Protein AF-A0A218PTR5-F1 (afdb_monomer_lite)

Structure (mmCIF, N/CA/C/O backbone):
data_AF-A0A218PTR5-F1
#
_entry.id   AF-A0A218PTR5-F1
#
loop_
_atom_site.group_PDB
_atom_site.id
_atom_site.type_symbol
_atom_site.label_atom_id
_atom_site.label_alt_id
_atom_site.label_comp_id
_atom_site.label_asym_id
_atom_site.label_entity_id
_atom_site.label_seq_id
_atom_site.pdbx_PDB_ins_code
_atom_site.Cartn_x
_atom_site.Cartn_y
_atom_site.Cartn_z
_atom_site.occupancy
_atom_site.B_iso_or_equiv
_atom_site.auth_seq_id
_atom_site.auth_comp_id
_atom_site.auth_asym_id
_atom_site.auth_atom_id
_atom_site.pdbx_PDB_model_num
ATOM 1 N N . MET A 1 1 ? 48.381 -34.021 2.281 1.00 39.31 1 MET A N 1
ATOM 2 C CA . MET A 1 1 ? 48.804 -32.820 1.526 1.00 39.31 1 MET A CA 1
ATOM 3 C C . MET A 1 1 ? 47.867 -32.611 0.342 1.00 39.31 1 MET A C 1
ATOM 5 O O . MET A 1 1 ? 47.713 -33.528 -0.446 1.00 39.31 1 MET A O 1
ATOM 9 N N . ARG A 1 2 ? 47.318 -31.389 0.239 1.00 39.84 2 ARG A N 1
ATOM 10 C CA . ARG A 1 2 ? 46.688 -30.737 -0.930 1.00 39.84 2 ARG A CA 1
ATOM 11 C C . ARG A 1 2 ? 45.259 -31.152 -1.326 1.00 39.84 2 ARG A C 1
ATOM 13 O O . ARG A 1 2 ? 45.028 -31.980 -2.196 1.00 39.84 2 ARG A O 1
ATOM 20 N N . SER A 1 3 ? 44.332 -30.428 -0.695 1.00 42.47 3 SER A N 1
ATOM 21 C CA . SER A 1 3 ? 43.028 -29.955 -1.172 1.00 42.47 3 SER A CA 1
ATOM 22 C C . SER A 1 3 ? 42.806 -29.958 -2.681 1.00 42.47 3 SER A C 1
ATOM 24 O O . SER A 1 3 ? 43.661 -29.485 -3.429 1.00 42.47 3 SER A O 1
ATOM 26 N N . ARG A 1 4 ? 41.561 -30.244 -3.083 1.00 43.16 4 ARG A N 1
ATOM 27 C CA . ARG A 1 4 ? 40.923 -29.564 -4.214 1.00 43.16 4 ARG A CA 1
ATOM 28 C C . ARG A 1 4 ? 39.402 -29.476 -4.043 1.00 43.16 4 ARG A C 1
ATOM 30 O O . ARG A 1 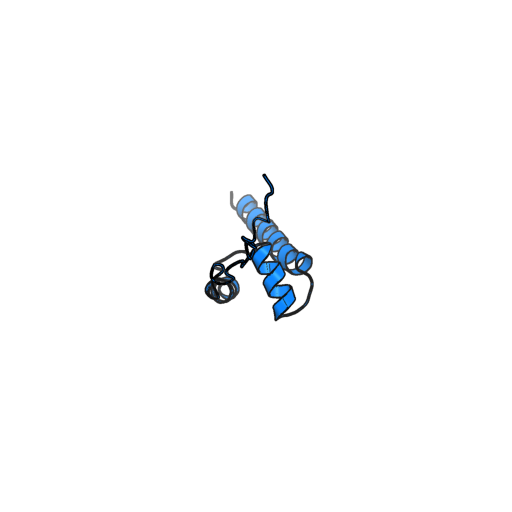4 ? 38.677 -30.434 -4.248 1.00 43.16 4 ARG A O 1
ATOM 37 N N . ALA A 1 5 ? 38.999 -28.265 -3.657 1.00 41.31 5 ALA A N 1
ATOM 38 C CA . ALA A 1 5 ? 37.764 -27.562 -3.987 1.00 41.31 5 ALA A CA 1
ATOM 39 C C . ALA A 1 5 ? 36.421 -28.259 -3.706 1.00 41.31 5 ALA A C 1
ATOM 41 O O . ALA A 1 5 ? 35.937 -29.092 -4.466 1.00 41.31 5 ALA A O 1
ATOM 42 N N . ALA A 1 6 ? 35.762 -27.759 -2.658 1.00 48.62 6 ALA A N 1
ATOM 43 C CA . ALA A 1 6 ? 34.331 -27.855 -2.435 1.00 48.62 6 ALA A CA 1
ATOM 44 C C . ALA A 1 6 ? 33.557 -27.354 -3.667 1.00 48.62 6 ALA A C 1
ATOM 46 O O . ALA A 1 6 ? 33.294 -26.165 -3.828 1.00 48.62 6 ALA A O 1
ATOM 47 N N . ALA A 1 7 ? 33.186 -28.280 -4.543 1.00 45.97 7 ALA A N 1
ATOM 48 C CA . ALA A 1 7 ? 32.313 -28.037 -5.679 1.00 45.97 7 ALA A CA 1
ATOM 49 C C . ALA A 1 7 ? 30.873 -28.442 -5.337 1.00 45.97 7 ALA A C 1
ATOM 51 O O . ALA A 1 7 ? 30.212 -29.139 -6.096 1.00 45.97 7 ALA A O 1
ATOM 52 N N . ILE A 1 8 ? 30.359 -27.987 -4.192 1.00 56.09 8 ILE A N 1
ATOM 53 C CA . ILE A 1 8 ? 28.912 -27.919 -3.985 1.00 56.09 8 ILE A CA 1
ATOM 54 C C . ILE A 1 8 ? 28.530 -26.479 -4.286 1.00 56.09 8 ILE A C 1
ATOM 56 O O . ILE A 1 8 ? 28.416 -25.625 -3.409 1.00 56.09 8 ILE A O 1
ATOM 60 N N . ARG A 1 9 ? 28.368 -26.209 -5.584 1.00 49.06 9 ARG A N 1
ATOM 61 C CA . ARG A 1 9 ? 27.592 -25.075 -6.079 1.00 49.06 9 ARG A CA 1
ATOM 62 C C . ARG A 1 9 ? 26.208 -25.231 -5.451 1.00 49.06 9 ARG A C 1
ATOM 64 O O . ARG A 1 9 ? 25.380 -25.990 -5.944 1.00 49.06 9 ARG A O 1
ATOM 71 N N . ARG A 1 10 ? 25.986 -24.569 -4.312 1.00 45.00 10 ARG A N 1
ATOM 72 C CA . ARG A 1 10 ? 24.678 -24.434 -3.671 1.00 45.00 10 ARG A CA 1
ATOM 73 C C . ARG A 1 10 ? 23.865 -23.560 -4.612 1.00 45.00 10 ARG A C 1
ATOM 75 O O . ARG A 1 10 ? 23.832 -22.341 -4.484 1.00 45.00 10 ARG A O 1
ATOM 82 N N . SER A 1 11 ? 23.326 -24.186 -5.651 1.00 40.38 11 SER A N 1
ATOM 83 C CA . SER A 1 11 ? 22.385 -23.578 -6.568 1.00 40.38 11 SER A CA 1
ATOM 84 C C . SER A 1 11 ? 21.295 -22.993 -5.693 1.00 40.38 11 SER A C 1
ATOM 86 O O . SER A 1 11 ? 20.508 -23.724 -5.093 1.00 40.38 11 SER A O 1
ATOM 88 N N . ARG A 1 12 ? 21.305 -21.666 -5.573 1.00 53.62 12 ARG A N 1
ATOM 89 C CA . ARG A 1 12 ? 20.270 -20.846 -4.954 1.00 53.62 12 ARG A CA 1
ATOM 90 C C . ARG A 1 12 ? 19.055 -20.918 -5.876 1.00 53.62 12 ARG A C 1
ATOM 92 O O . ARG A 1 12 ? 18.673 -19.952 -6.517 1.00 53.62 12 ARG A O 1
ATOM 99 N N . ARG A 1 13 ? 18.517 -22.124 -6.035 1.00 42.19 13 ARG A N 1
ATOM 100 C CA . ARG A 1 13 ? 17.281 -22.396 -6.741 1.00 42.19 13 ARG A CA 1
ATOM 101 C C . ARG A 1 13 ? 16.214 -22.000 -5.739 1.00 42.19 13 ARG A C 1
ATOM 103 O O . ARG A 1 13 ? 15.768 -22.819 -4.944 1.00 42.19 13 ARG A O 1
ATOM 110 N N . GLN A 1 14 ? 15.893 -20.708 -5.706 1.00 42.81 14 GLN A N 1
ATOM 111 C CA . GLN A 1 14 ? 14.606 -20.290 -5.177 1.00 42.81 14 GLN A CA 1
ATOM 112 C C . GLN A 1 14 ? 13.591 -21.074 -5.994 1.00 42.81 14 GLN A C 1
ATOM 114 O O . GLN A 1 14 ? 13.421 -20.838 -7.189 1.00 42.81 14 GLN A O 1
ATOM 119 N N . ARG A 1 15 ? 13.028 -22.112 -5.378 1.00 44.66 15 ARG A N 1
ATOM 120 C CA . ARG A 1 15 ? 11.890 -22.809 -5.940 1.00 44.66 15 ARG A CA 1
ATOM 121 C C . ARG A 1 15 ? 10.785 -21.769 -5.938 1.00 44.66 15 ARG A C 1
ATOM 123 O O . ARG A 1 15 ? 10.155 -21.517 -4.921 1.00 44.66 15 ARG A O 1
ATOM 130 N N . SER A 1 16 ? 10.567 -21.138 -7.080 1.00 42.88 16 SER A N 1
ATOM 131 C CA . SER A 1 16 ? 9.447 -20.230 -7.319 1.00 42.88 16 SER A CA 1
ATOM 132 C C . SER A 1 16 ? 8.088 -20.947 -7.268 1.00 42.88 16 SER A C 1
ATOM 134 O O . SER A 1 16 ? 7.084 -20.375 -7.670 1.00 42.88 16 SER A O 1
ATOM 136 N N . SER A 1 17 ? 8.040 -22.181 -6.753 1.00 46.66 17 SER A N 1
ATOM 137 C CA . SER A 1 17 ? 6.830 -22.922 -6.418 1.00 46.66 17 SER A CA 1
ATOM 138 C C . SER A 1 17 ? 6.204 -22.510 -5.078 1.00 46.66 17 SER A C 1
ATOM 140 O O . SER A 1 17 ? 5.144 -23.017 -4.750 1.00 46.66 17 SER A O 1
ATOM 142 N N . GLU A 1 18 ? 6.829 -21.637 -4.278 1.00 45.00 18 GLU A N 1
ATOM 143 C CA . GLU A 1 18 ? 6.352 -21.315 -2.913 1.00 45.00 18 GLU A CA 1
ATOM 144 C C . GLU A 1 18 ? 5.410 -20.112 -2.813 1.00 45.00 18 GLU A C 1
ATOM 146 O O . GLU A 1 18 ? 4.922 -19.793 -1.735 1.00 45.00 18 GLU A O 1
ATOM 151 N N . LEU A 1 19 ? 5.107 -19.442 -3.917 1.00 48.94 19 LEU A N 1
ATOM 152 C CA . LEU A 1 19 ? 4.161 -18.339 -3.902 1.00 48.94 19 LEU A CA 1
ATOM 153 C C . LEU A 1 19 ? 3.090 -18.657 -4.938 1.00 48.94 19 LEU A C 1
ATOM 155 O O . LEU A 1 19 ? 3.263 -18.377 -6.124 1.00 48.94 19 LEU A O 1
ATOM 159 N N . ALA A 1 20 ? 2.031 -19.306 -4.465 1.00 48.16 20 ALA A N 1
ATOM 160 C CA . ALA A 1 20 ? 0.865 -19.732 -5.221 1.00 48.16 20 ALA A CA 1
ATOM 161 C C . ALA A 1 20 ? 0.406 -18.683 -6.253 1.00 48.16 20 ALA A C 1
ATOM 163 O O . ALA A 1 20 ? 0.609 -17.475 -6.084 1.00 48.16 20 ALA A O 1
ATOM 164 N N . ALA A 1 21 ? -0.200 -19.165 -7.335 1.00 50.84 21 ALA A N 1
ATOM 165 C CA . ALA A 1 21 ? -0.987 -18.361 -8.267 1.00 50.84 21 ALA A CA 1
ATOM 166 C C . ALA A 1 21 ? -2.397 -18.048 -7.712 1.00 50.84 21 ALA A C 1
ATOM 168 O O . ALA A 1 21 ? -3.079 -17.177 -8.240 1.00 50.84 21 ALA A O 1
ATOM 169 N N . GLU A 1 22 ? -2.802 -18.693 -6.610 1.00 51.50 22 GLU A N 1
ATOM 170 C CA . GLU A 1 22 ? -4.060 -18.430 -5.889 1.00 51.50 22 GLU A CA 1
ATOM 171 C C . GLU A 1 22 ? -4.254 -16.991 -5.353 1.00 51.50 22 GLU A C 1
ATOM 173 O O . GLU A 1 22 ? -5.367 -16.482 -5.462 1.00 51.50 22 GLU A O 1
ATOM 178 N N . PRO A 1 23 ? -3.237 -16.250 -4.863 1.00 59.00 23 PRO A N 1
ATOM 179 C CA . PRO A 1 23 ? -3.466 -14.977 -4.198 1.00 59.00 23 PRO A CA 1
ATOM 180 C C . PRO A 1 23 ? -3.753 -13.819 -5.160 1.00 59.00 23 PRO A C 1
ATOM 182 O O . PRO A 1 23 ? -4.050 -12.731 -4.689 1.00 59.00 23 PRO A O 1
ATOM 185 N N . LEU A 1 24 ? -3.671 -14.001 -6.488 1.00 60.09 24 LEU A N 1
ATOM 186 C CA . LEU A 1 24 ? -4.108 -12.961 -7.431 1.00 60.09 24 LEU A CA 1
ATOM 187 C C . LEU A 1 24 ? -5.633 -12.958 -7.600 1.00 60.09 24 LEU A C 1
ATOM 189 O O . LEU A 1 24 ? -6.230 -11.887 -7.643 1.00 60.09 24 LEU A O 1
ATOM 193 N N . TYR A 1 25 ? -6.266 -14.134 -7.654 1.00 58.09 25 TYR A N 1
ATOM 194 C CA . TYR A 1 25 ? -7.728 -14.232 -7.699 1.00 58.09 25 TYR A CA 1
ATOM 195 C C . TYR A 1 25 ? -8.347 -13.712 -6.398 1.00 58.09 25 TYR A C 1
ATOM 197 O O . TYR A 1 25 ? -9.271 -12.905 -6.435 1.00 58.09 25 TYR A O 1
ATOM 205 N N . ASP A 1 26 ? -7.758 -14.060 -5.254 1.00 61.53 26 ASP A N 1
ATOM 206 C CA . ASP A 1 26 ? -8.200 -13.537 -3.959 1.00 61.53 26 ASP A CA 1
ATOM 207 C C . ASP A 1 26 ? -7.925 -12.033 -3.781 1.00 61.53 26 ASP A C 1
ATOM 209 O O . ASP A 1 26 ? -8.638 -11.367 -3.027 1.00 61.53 26 ASP A O 1
ATOM 213 N N . LEU A 1 27 ? -6.926 -11.474 -4.480 1.00 66.56 27 LEU A N 1
ATOM 214 C CA . LEU A 1 27 ? -6.697 -10.027 -4.526 1.00 66.56 27 LEU A CA 1
ATOM 215 C C . LEU A 1 27 ? -7.841 -9.314 -5.259 1.00 66.56 27 LEU A C 1
ATOM 217 O O . LEU A 1 27 ? -8.324 -8.287 -4.787 1.00 66.56 27 LEU A O 1
ATOM 221 N N . LEU A 1 28 ? -8.283 -9.863 -6.397 1.00 63.00 28 LEU A N 1
ATOM 222 C CA . LEU A 1 28 ? -9.409 -9.324 -7.167 1.00 63.00 28 LEU A CA 1
ATOM 223 C C . LEU A 1 28 ? -10.722 -9.402 -6.378 1.00 63.00 28 LEU A C 1
ATOM 225 O O . LEU A 1 28 ? -11.522 -8.472 -6.432 1.00 63.00 28 LEU A O 1
ATOM 229 N N . ASP A 1 29 ? -10.893 -10.457 -5.581 1.00 63.59 29 ASP A N 1
ATOM 230 C CA . ASP A 1 29 ? -12.027 -10.615 -4.665 1.00 63.59 29 ASP A CA 1
ATOM 231 C C . ASP A 1 29 ? -11.904 -9.762 -3.383 1.00 63.59 29 ASP A C 1
ATOM 233 O O . ASP A 1 29 ? -12.786 -9.799 -2.523 1.00 63.59 29 ASP A O 1
ATOM 237 N N . GLY A 1 30 ? -10.809 -9.010 -3.209 1.00 68.62 30 GLY A N 1
ATOM 238 C CA . GLY A 1 30 ? -10.561 -8.181 -2.024 1.00 68.62 30 GLY A CA 1
ATOM 239 C C . GLY A 1 30 ? -10.345 -8.975 -0.729 1.00 68.62 30 GLY A C 1
ATOM 240 O O . GLY A 1 30 ? -10.428 -8.412 0.365 1.00 68.62 30 GLY A O 1
ATOM 241 N N . LYS A 1 31 ? -10.077 -10.281 -0.835 1.00 72.44 31 LYS A N 1
ATOM 242 C CA . LYS A 1 31 ? -9.859 -11.204 0.291 1.00 72.44 31 LYS A CA 1
ATOM 243 C C . LYS A 1 31 ? -8.433 -11.137 0.833 1.00 72.44 31 LYS A C 1
ATOM 245 O O . LYS A 1 31 ? -8.197 -11.515 1.978 1.00 72.44 31 LYS A O 1
ATOM 250 N N . THR A 1 32 ? -7.480 -10.654 0.037 1.00 74.75 32 THR A N 1
ATOM 251 C CA . THR A 1 32 ? -6.076 -10.485 0.441 1.00 74.75 32 THR A CA 1
ATOM 252 C C . THR A 1 32 ? -5.561 -9.076 0.175 1.00 74.75 32 THR A C 1
ATOM 254 O O . THR A 1 32 ? -5.952 -8.414 -0.779 1.00 74.75 32 THR A O 1
ATOM 257 N N . ALA A 1 33 ? -4.661 -8.612 1.045 1.00 82.00 33 ALA A N 1
ATOM 258 C CA . ALA A 1 33 ? -3.995 -7.323 0.905 1.00 82.00 33 ALA A CA 1
ATOM 259 C C . ALA A 1 33 ? -2.816 -7.392 -0.084 1.00 82.00 33 ALA A C 1
ATOM 261 O O . ALA A 1 33 ? -2.117 -8.407 -0.171 1.00 82.00 33 ALA A O 1
ATOM 262 N N . ILE A 1 34 ? -2.525 -6.280 -0.763 1.00 87.44 34 ILE A N 1
ATOM 263 C CA . ILE A 1 34 ? -1.313 -6.121 -1.572 1.00 87.44 34 ILE A CA 1
ATOM 264 C C . ILE A 1 34 ? -0.108 -6.029 -0.629 1.00 87.44 34 ILE A C 1
ATOM 266 O O . ILE A 1 34 ? 0.142 -5.012 0.016 1.00 87.44 34 ILE A O 1
ATOM 270 N N . THR A 1 35 ? 0.655 -7.115 -0.552 1.00 87.44 35 THR A N 1
ATOM 271 C CA . THR A 1 35 ? 1.941 -7.181 0.157 1.00 87.44 35 THR A CA 1
ATOM 272 C C . THR A 1 35 ? 3.103 -6.824 -0.776 1.00 87.44 35 THR A C 1
ATOM 274 O O . THR A 1 35 ? 2.949 -6.834 -1.996 1.00 87.44 35 THR A O 1
ATOM 277 N N . ALA A 1 36 ? 4.299 -6.557 -0.238 1.00 87.62 36 ALA A N 1
ATOM 278 C CA . ALA A 1 36 ? 5.463 -6.207 -1.063 1.00 87.62 36 ALA A CA 1
ATOM 279 C C . ALA A 1 36 ? 5.828 -7.270 -2.131 1.00 87.62 36 ALA A C 1
ATOM 281 O O . ALA A 1 36 ? 6.048 -6.895 -3.285 1.00 87.62 36 ALA A O 1
ATOM 282 N N . PRO A 1 37 ? 5.816 -8.590 -1.837 1.00 86.25 37 PRO A N 1
ATOM 283 C CA . PRO A 1 37 ? 5.998 -9.608 -2.875 1.00 86.25 37 PRO A CA 1
ATOM 284 C C . PRO A 1 37 ? 4.898 -9.592 -3.945 1.00 86.25 37 PRO A C 1
ATOM 286 O O . PRO A 1 37 ? 5.178 -9.890 -5.104 1.00 86.25 37 PRO A O 1
ATOM 289 N N . MET A 1 38 ? 3.659 -9.243 -3.577 1.00 86.06 38 MET A N 1
ATOM 290 C CA . MET A 1 38 ? 2.548 -9.119 -4.524 1.00 86.06 38 MET A CA 1
ATOM 291 C C . MET A 1 38 ? 2.715 -7.893 -5.421 1.00 86.06 38 MET A C 1
ATOM 293 O O . MET A 1 38 ? 2.554 -7.994 -6.629 1.00 86.06 38 MET A O 1
ATOM 297 N N . ALA A 1 39 ? 3.123 -6.760 -4.861 1.00 90.12 39 ALA A N 1
ATOM 298 C CA . ALA A 1 39 ? 3.386 -5.548 -5.624 1.00 90.12 39 ALA A CA 1
ATOM 299 C C . ALA A 1 39 ? 4.479 -5.748 -6.689 1.00 90.12 39 ALA A C 1
ATOM 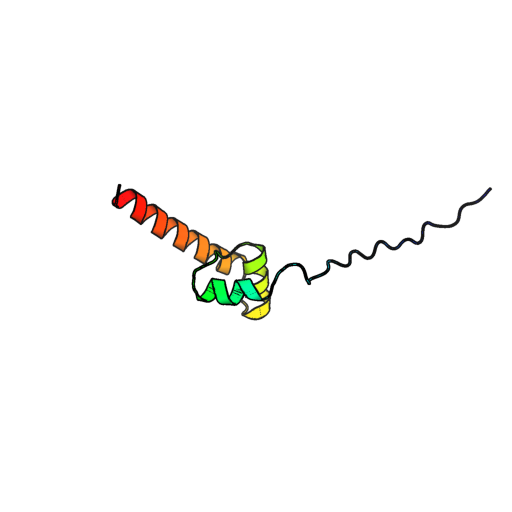301 O O . ALA A 1 39 ? 4.290 -5.366 -7.841 1.00 90.12 39 ALA A O 1
ATOM 302 N N . LEU A 1 40 ? 5.563 -6.457 -6.350 1.00 90.38 40 LEU A N 1
ATOM 303 C CA . LEU A 1 40 ? 6.611 -6.838 -7.309 1.00 90.38 40 LEU A CA 1
ATOM 304 C C . LEU A 1 40 ? 6.121 -7.808 -8.398 1.00 90.38 40 LEU A C 1
ATOM 306 O O . LEU A 1 40 ? 6.721 -7.895 -9.472 1.00 90.38 40 LEU A O 1
ATOM 310 N N . ARG A 1 41 ? 5.065 -8.585 -8.128 1.00 86.75 41 ARG A N 1
ATOM 311 C CA . ARG A 1 41 ? 4.405 -9.424 -9.141 1.00 86.75 41 ARG A CA 1
ATOM 312 C C . ARG A 1 41 ? 3.523 -8.581 -10.049 1.00 86.75 41 ARG A C 1
ATOM 314 O O . ARG A 1 41 ? 3.593 -8.753 -11.259 1.00 86.75 41 ARG A O 1
ATOM 321 N N . LEU A 1 42 ? 2.739 -7.669 -9.482 1.00 87.25 42 LEU A N 1
ATOM 322 C CA . LEU A 1 42 ? 1.865 -6.768 -10.233 1.00 87.25 42 LEU A CA 1
ATOM 323 C C . LEU A 1 42 ? 2.670 -5.872 -11.180 1.00 87.25 42 LEU A C 1
ATOM 325 O O . LEU A 1 42 ? 2.323 -5.793 -12.352 1.00 87.25 42 LEU A O 1
ATOM 329 N N . GLU A 1 43 ? 3.799 -5.322 -10.728 1.00 92.12 43 GLU A N 1
ATOM 330 C CA . GLU A 1 43 ? 4.751 -4.591 -11.578 1.00 92.12 43 GLU A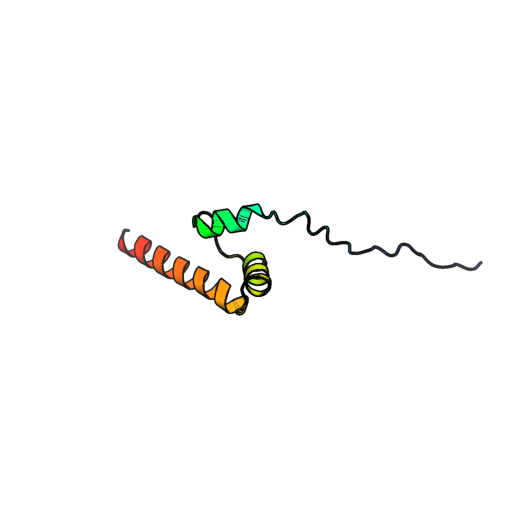 CA 1
ATOM 331 C C . GLU A 1 43 ? 5.213 -5.431 -12.779 1.00 92.12 43 GLU A C 1
ATOM 333 O O . GLU A 1 43 ? 5.176 -4.977 -13.920 1.00 92.12 43 GLU A O 1
ATOM 338 N N . ARG A 1 44 ? 5.594 -6.692 -12.548 1.00 89.56 44 ARG A N 1
ATOM 339 C CA . ARG A 1 44 ? 6.047 -7.592 -13.620 1.00 89.56 44 ARG A CA 1
ATOM 340 C C . ARG A 1 44 ? 4.941 -8.003 -14.593 1.00 89.56 44 ARG A C 1
ATOM 342 O O . ARG A 1 44 ? 5.245 -8.260 -15.752 1.00 89.56 44 ARG A O 1
ATOM 349 N N . MET A 1 45 ? 3.703 -8.145 -14.121 1.00 87.75 45 MET A N 1
ATOM 350 C CA . MET A 1 45 ? 2.588 -8.670 -14.922 1.00 87.75 45 MET A CA 1
ATOM 351 C C . MET A 1 45 ? 1.815 -7.573 -15.656 1.00 87.75 45 MET A C 1
ATOM 353 O O . MET A 1 45 ? 1.415 -7.775 -16.798 1.00 87.75 45 MET A O 1
ATOM 357 N N . PHE A 1 46 ? 1.596 -6.433 -15.004 1.00 88.44 46 PHE A N 1
ATOM 358 C CA . PHE A 1 46 ? 0.721 -5.361 -15.483 1.00 88.44 46 PHE A CA 1
ATOM 359 C C . PHE A 1 46 ? 1.452 -4.029 -15.684 1.00 88.44 46 PHE A C 1
ATOM 361 O O . PHE A 1 46 ? 0.859 -3.079 -16.193 1.00 88.44 46 PHE A O 1
ATOM 368 N N . GLY A 1 47 ? 2.730 -3.941 -15.307 1.00 88.62 47 GLY A N 1
ATOM 369 C CA . GLY A 1 47 ? 3.460 -2.679 -15.278 1.00 88.62 47 GLY A CA 1
ATOM 370 C C . GLY A 1 47 ? 3.092 -1.814 -14.069 1.00 88.62 47 GLY A C 1
ATOM 371 O O . GLY A 1 47 ? 2.520 -2.282 -13.078 1.00 88.62 47 GLY A O 1
ATOM 372 N N . GLY A 1 48 ? 3.463 -0.534 -14.136 1.00 92.50 48 GLY A N 1
ATOM 373 C CA . GLY A 1 48 ? 3.508 0.335 -12.954 1.00 92.50 48 GLY A CA 1
ATOM 374 C C . GLY A 1 48 ? 4.642 -0.062 -12.000 1.00 92.50 48 GLY A C 1
ATOM 375 O O . GLY A 1 48 ? 5.365 -1.017 -12.265 1.00 92.50 48 GLY A O 1
ATOM 376 N N . SER A 1 49 ? 4.822 0.671 -10.899 1.00 95.62 49 SER A N 1
ATOM 377 C CA . SER A 1 49 ? 5.858 0.357 -9.903 1.00 95.62 49 SER A CA 1
ATOM 378 C C . SER A 1 49 ? 5.294 -0.425 -8.717 1.00 95.62 49 SER A C 1
ATOM 380 O O . SER A 1 49 ? 4.127 -0.259 -8.350 1.00 95.62 49 SER A O 1
ATOM 382 N N . ALA A 1 50 ? 6.104 -1.265 -8.069 1.00 92.25 50 ALA A N 1
ATOM 383 C CA . ALA A 1 50 ? 5.694 -1.921 -6.829 1.00 92.25 50 ALA A CA 1
ATOM 384 C C . ALA A 1 50 ? 5.248 -0.912 -5.751 1.00 92.25 50 ALA A C 1
ATOM 386 O O . ALA A 1 50 ? 4.294 -1.16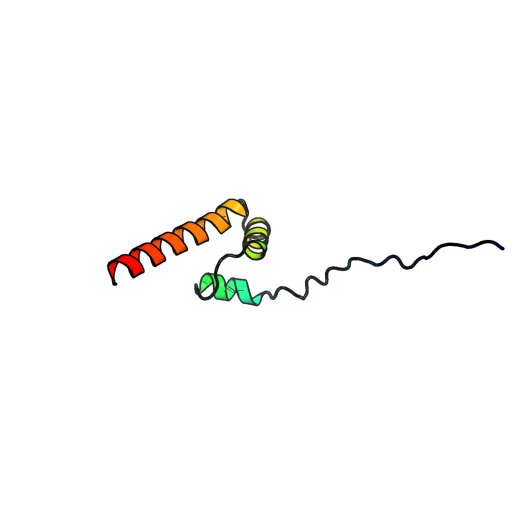7 -5.014 1.00 92.25 50 ALA A O 1
ATOM 387 N N . GLU A 1 51 ? 5.876 0.262 -5.681 1.00 95.44 51 GLU A N 1
ATOM 388 C CA . GLU A 1 51 ? 5.484 1.338 -4.768 1.00 95.44 51 GLU A CA 1
ATOM 389 C C . GLU A 1 51 ? 4.081 1.865 -5.072 1.00 95.44 51 GLU A C 1
ATOM 391 O O . GLU A 1 51 ? 3.317 2.123 -4.143 1.00 95.44 51 GLU A O 1
ATOM 396 N N . PHE A 1 52 ? 3.714 1.985 -6.352 1.00 94.88 52 PHE A N 1
ATOM 397 C CA . PHE A 1 52 ? 2.365 2.376 -6.755 1.00 94.88 52 PHE A CA 1
ATOM 398 C C . PHE A 1 52 ? 1.332 1.371 -6.233 1.00 94.88 52 PHE A C 1
ATOM 400 O O . PHE A 1 52 ? 0.370 1.755 -5.564 1.00 94.88 52 PHE A O 1
ATOM 407 N N . TRP A 1 53 ? 1.570 0.078 -6.461 1.00 92.44 53 TRP A N 1
ATOM 408 C CA . TRP A 1 53 ? 0.666 -0.987 -6.023 1.00 92.44 53 TRP A CA 1
ATOM 409 C C . TRP A 1 53 ? 0.547 -1.068 -4.495 1.00 92.44 53 TRP A C 1
ATOM 411 O O . TRP A 1 53 ? -0.555 -1.213 -3.967 1.00 92.44 53 TRP A O 1
ATOM 421 N N . LEU A 1 54 ? 1.654 -0.917 -3.763 1.00 92.81 54 LEU A N 1
ATOM 422 C CA . LEU A 1 54 ? 1.629 -0.823 -2.299 1.00 92.81 54 LEU A CA 1
ATOM 423 C C . LEU A 1 54 ? 0.898 0.431 -1.809 1.00 92.81 54 LEU A C 1
ATOM 425 O O . LEU A 1 54 ? 0.169 0.371 -0.818 1.00 92.81 54 LEU A O 1
ATOM 429 N N . GLY A 1 55 ? 1.060 1.555 -2.507 1.00 94.69 55 GLY A N 1
ATOM 430 C CA . GLY A 1 55 ? 0.386 2.812 -2.193 1.00 94.69 55 GLY A CA 1
ATOM 431 C C . GLY A 1 55 ? -1.135 2.670 -2.168 1.00 94.69 55 GLY A C 1
ATOM 432 O O . GLY A 1 55 ? -1.780 3.194 -1.258 1.00 94.69 55 GLY A O 1
ATOM 433 N N . LEU A 1 56 ? -1.706 1.888 -3.090 1.00 92.44 56 LEU A N 1
ATOM 434 C CA . LEU A 1 56 ? -3.143 1.591 -3.112 1.00 92.44 56 LEU A CA 1
ATOM 435 C C . LEU A 1 56 ? -3.604 0.879 -1.832 1.00 92.44 56 LEU A C 1
ATOM 437 O O . LEU A 1 56 ? -4.622 1.251 -1.246 1.00 92.44 56 LEU A O 1
ATOM 441 N N . GLN A 1 57 ? -2.831 -0.096 -1.345 1.00 92.06 57 GLN A N 1
ATOM 442 C CA . GLN A 1 57 ? -3.153 -0.796 -0.099 1.00 92.06 57 GLN A CA 1
ATOM 443 C C . GLN A 1 57 ? -3.081 0.128 1.116 1.00 92.06 57 GLN A C 1
ATOM 445 O O . GLN A 1 57 ? -3.930 0.048 2.004 1.00 92.06 57 GLN A O 1
ATOM 450 N N . VAL A 1 58 ? -2.086 1.015 1.161 1.00 93.62 58 VAL A N 1
ATOM 451 C CA . VAL A 1 58 ? -1.945 1.991 2.249 1.00 93.62 58 VAL A CA 1
ATOM 452 C C . VAL A 1 58 ? -3.151 2.927 2.286 1.00 93.62 58 VAL A C 1
ATOM 454 O O . VAL A 1 58 ? -3.758 3.096 3.343 1.00 93.62 58 VAL A O 1
ATOM 457 N N . GLN A 1 59 ? -3.542 3.488 1.140 1.00 95.31 59 GLN A N 1
ATOM 458 C CA . GLN A 1 59 ? -4.711 4.366 1.045 1.00 95.31 59 GLN A CA 1
ATOM 459 C C . GLN A 1 59 ? -5.992 3.656 1.493 1.00 95.31 59 GLN A C 1
ATOM 461 O O . GLN A 1 59 ? -6.765 4.210 2.276 1.00 95.31 59 GLN A O 1
ATOM 466 N N . TYR A 1 60 ? -6.187 2.410 1.054 1.00 92.38 60 TYR A N 1
ATOM 467 C CA . TYR A 1 60 ? -7.325 1.595 1.462 1.00 92.38 60 TYR A CA 1
ATOM 468 C C . TYR A 1 60 ? -7.367 1.359 2.977 1.00 92.38 60 TYR A C 1
ATOM 470 O O . TYR A 1 60 ? -8.407 1.548 3.614 1.00 92.38 60 TYR A O 1
ATOM 478 N N . ASN A 1 61 ? -6.229 0.988 3.568 1.00 91.31 61 ASN A N 1
ATOM 479 C CA . ASN A 1 61 ? -6.121 0.736 5.002 1.00 91.31 61 ASN A CA 1
ATOM 480 C C . ASN A 1 61 ? -6.429 1.996 5.817 1.00 91.31 61 ASN A C 1
ATOM 482 O O . ASN A 1 61 ? -7.173 1.922 6.792 1.00 91.31 61 ASN A O 1
ATOM 486 N N . LEU A 1 62 ? -5.908 3.154 5.397 1.00 95.56 62 LEU A N 1
ATOM 487 C CA . LEU A 1 62 ? -6.174 4.437 6.052 1.00 95.56 62 LEU A CA 1
ATOM 488 C C . LEU A 1 62 ? -7.652 4.821 5.976 1.00 95.56 62 LEU A C 1
ATOM 490 O O . LEU A 1 62 ? -8.233 5.239 6.975 1.00 95.56 62 LEU A O 1
ATOM 494 N N . TRP A 1 63 ? -8.279 4.652 4.811 1.00 94.88 63 TRP A N 1
ATOM 495 C CA . TRP A 1 63 ? -9.707 4.912 4.644 1.00 94.88 63 TRP A CA 1
ATOM 496 C C . TRP A 1 63 ? -10.564 4.014 5.541 1.00 94.88 63 TRP A C 1
ATOM 498 O O . TRP A 1 63 ? -11.493 4.506 6.183 1.00 94.88 63 TRP A O 1
ATOM 508 N N . ARG A 1 64 ? -10.240 2.716 5.614 1.00 93.19 64 ARG A N 1
ATOM 509 C CA . ARG A 1 64 ? -10.970 1.755 6.449 1.00 93.19 64 ARG A CA 1
ATOM 510 C C . ARG A 1 64 ? -10.801 2.092 7.932 1.00 93.19 64 ARG A C 1
ATOM 512 O O . ARG A 1 64 ? -11.799 2.281 8.616 1.00 93.19 64 ARG A O 1
ATOM 519 N N . ALA A 1 65 ? -9.565 2.288 8.393 1.00 93.88 65 ALA A N 1
ATOM 520 C CA . ALA A 1 65 ? -9.280 2.671 9.775 1.00 93.88 65 ALA A CA 1
ATOM 521 C C . ALA A 1 65 ? -9.971 3.990 10.164 1.00 93.88 65 ALA A C 1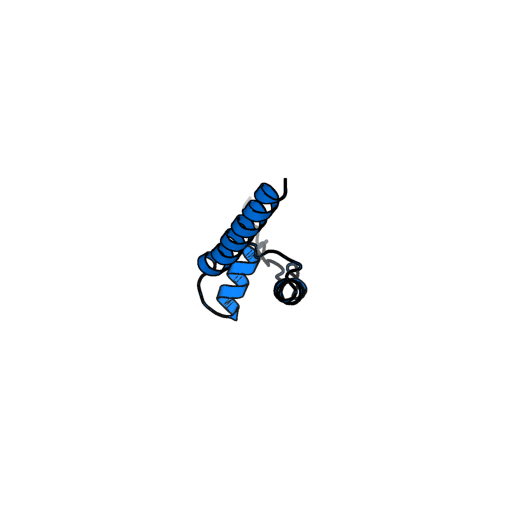
ATOM 523 O O . ALA A 1 65 ? -10.536 4.112 11.247 1.00 93.88 65 ALA A O 1
ATOM 524 N N . GLY A 1 66 ? -9.993 4.969 9.255 1.00 95.19 66 GLY A N 1
ATOM 525 C CA . GLY A 1 66 ? -10.702 6.229 9.461 1.00 95.19 66 GLY A CA 1
ATOM 526 C C . GLY A 1 66 ? -12.227 6.087 9.533 1.00 95.19 66 GLY A C 1
ATOM 527 O O . GLY A 1 66 ? -12.881 6.958 10.104 1.00 95.19 66 GLY A O 1
ATOM 528 N N . ARG A 1 67 ? -12.813 5.026 8.965 1.00 93.75 67 ARG A N 1
ATOM 529 C CA . ARG A 1 67 ? -14.238 4.703 9.134 1.00 93.75 67 ARG A CA 1
ATOM 530 C C . ARG A 1 67 ? -14.508 4.011 10.458 1.00 93.75 67 ARG A C 1
ATOM 532 O O . ARG A 1 67 ? -15.453 4.402 11.132 1.00 93.75 67 ARG A O 1
ATOM 539 N N . ASP A 1 68 ? -13.661 3.067 10.844 1.00 91.19 68 ASP A N 1
ATOM 540 C CA . ASP A 1 68 ? -13.805 2.337 12.105 1.00 91.19 68 ASP A CA 1
ATOM 541 C C . ASP A 1 68 ? -13.706 3.294 13.304 1.00 91.19 68 ASP A C 1
ATOM 543 O O . ASP A 1 68 ? -14.539 3.246 14.203 1.00 91.19 68 ASP A O 1
ATOM 547 N N . LEU A 1 69 ? -12.777 4.259 13.260 1.00 89.06 69 LEU A N 1
ATOM 548 C CA . LEU A 1 69 ? -12.660 5.315 14.275 1.00 89.06 69 LEU A CA 1
ATOM 549 C C . LEU A 1 69 ? -13.875 6.249 14.355 1.00 89.06 69 LEU A C 1
ATOM 551 O O . LEU A 1 69 ? -14.080 6.873 15.387 1.00 89.06 69 LEU A O 1
ATOM 555 N N . LYS A 1 70 ? -14.649 6.399 13.274 1.00 78.00 70 LYS A N 1
ATOM 556 C CA . LYS A 1 70 ? -15.882 7.209 13.270 1.00 78.00 70 LYS A CA 1
ATOM 557 C C . LYS A 1 70 ? -17.107 6.421 13.730 1.00 78.00 70 LYS A C 1
ATOM 559 O O . LYS A 1 70 ? -18.138 7.030 13.995 1.00 78.00 70 LYS A O 1
ATOM 564 N N . ALA A 1 71 ? -17.021 5.094 13.719 1.00 72.62 71 ALA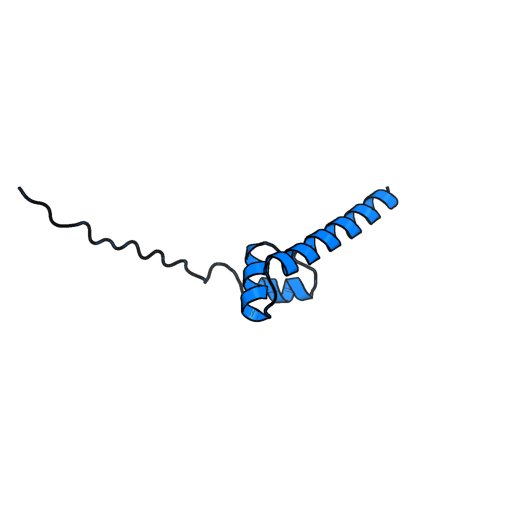 A N 1
ATOM 565 C CA . ALA A 1 71 ? -18.096 4.196 14.121 1.00 72.62 71 ALA A CA 1
ATOM 566 C C . ALA A 1 71 ? -18.001 3.777 15.601 1.00 72.62 71 ALA A C 1
ATOM 568 O O . ALA A 1 71 ? -18.977 3.240 16.124 1.00 72.62 71 ALA A O 1
ATOM 569 N N . ALA A 1 72 ? -16.847 4.002 16.237 1.00 62.94 72 ALA A N 1
ATOM 570 C CA . ALA A 1 72 ? -16.603 3.837 17.671 1.00 62.94 72 ALA A CA 1
ATOM 571 C C . ALA A 1 72 ? -16.967 5.108 18.452 1.00 62.94 72 ALA A C 1
ATOM 573 O O . ALA A 1 72 ? -17.449 4.956 19.597 1.00 62.94 72 ALA A O 1
#

Foldseek 3Di:
DDDDDDPPPVPPPPVPPPPDPVVVVCVVVVNDALDLVNLVVCCVPPNDHSVVRNVVRVVVVVVVVVVVVVVD

Sequence (72 aa):
MRSRAAAIRRSRRQRSSELAAEPLYDLLDGKTAITAPMALRLERMFGGSAEFWLGLQVQYNLWRAGRDLKAA

pLDDT: mean 72.8, std 20.53, range [39.31, 95.62]

Secondary structure (DSSP, 8-state):
---------------TTSS-SHHHHHHHTT-S---HHHHHHHHHHH-S-HHHHHHHHHHHHHHHHHHHHHH-

Radius of gyration: 20.47 Å; chains: 1; bounding box: 67×40×33 Å